Protein AF-A0A4S9TG77-F1 (afdb_monomer)

Solvent-accessible surface area (backbone atoms only — not comparable to full-atom values): 8376 Å² total; per-residue (Å²): 140,80,85,83,84,82,82,85,78,83,77,84,79,79,79,78,80,79,78,76,71,77,72,76,78,48,70,90,59,59,44,67,53,61,39,73,71,60,89,92,50,73,95,50,56,90,62,36,63,23,13,38,21,81,39,78,47,97,85,82,45,80,47,74,46,74,36,79,51,66,90,63,30,41,58,28,26,64,37,77,46,99,51,62,44,98,87,71,48,58,42,70,44,56,32,29,76,82,85,61,100,60,69,45,72,76,77,91,70,73,99,57,81,61,62,81,70,52,80,77,75,81,84,127

InterPro domains:
  IPR057229 Domain of unknown function DUF7907 [PF25484] (28-119)

Organism: Aureobasidium pullulans (NCBI:txid5580)

Secondary structure (DSSP, 8-state):
----------------------PPP-GGG-EE-B--PPTT-GGGGGGSSPEEEEEEETTTEEEEEEES-GGGPPEEEEEEEEEEPTTSPEEEEEEE--SSSSPEEP----TTTTGGGSPPPPP-

Structure (mmCIF, N/CA/C/O backbone):
data_AF-A0A4S9TG77-F1
#
_entry.id   AF-A0A4S9TG77-F1
#
loop_
_atom_site.group_PDB
_atom_site.id
_atom_site.type_symbol
_atom_site.label_atom_id
_atom_site.label_alt_id
_atom_site.label_comp_id
_atom_site.label_asym_id
_atom_site.label_entity_id
_atom_site.label_seq_id
_atom_site.pdbx_PDB_ins_code
_atom_site.Cartn_x
_atom_site.Cartn_y
_atom_site.Cartn_z
_atom_site.occupancy
_atom_site.B_iso_or_equiv
_atom_site.auth_seq_id
_atom_site.auth_comp_id
_atom_site.auth_asym_id
_atom_site.auth_atom_id
_atom_site.pdbx_PDB_model_num
ATOM 1 N N . MET A 1 1 ? 16.188 8.841 -78.621 1.00 41.06 1 MET A N 1
ATOM 2 C CA . MET A 1 1 ? 15.419 8.586 -77.381 1.00 41.06 1 MET A CA 1
ATOM 3 C C . MET A 1 1 ? 16.301 7.793 -76.428 1.00 41.06 1 MET A C 1
ATOM 5 O O . MET A 1 1 ? 16.796 6.751 -76.830 1.00 41.06 1 MET A O 1
ATOM 9 N N . ARG A 1 2 ? 16.577 8.316 -75.228 1.00 37.84 2 ARG A N 1
ATOM 10 C CA . ARG A 1 2 ? 17.432 7.691 -74.199 1.00 37.84 2 ARG A CA 1
ATOM 11 C C . ARG A 1 2 ? 16.531 7.336 -73.004 1.00 37.84 2 ARG A C 1
ATOM 13 O O . ARG A 1 2 ? 15.698 8.179 -72.672 1.00 37.84 2 ARG A O 1
ATOM 20 N N . PRO A 1 3 ? 16.627 6.143 -72.394 1.00 43.72 3 PRO A N 1
ATOM 21 C CA . PRO A 1 3 ? 15.743 5.775 -71.290 1.00 43.72 3 PRO A CA 1
ATOM 22 C C . PRO A 1 3 ? 16.135 6.526 -70.003 1.00 43.72 3 PRO A C 1
ATOM 24 O O . PR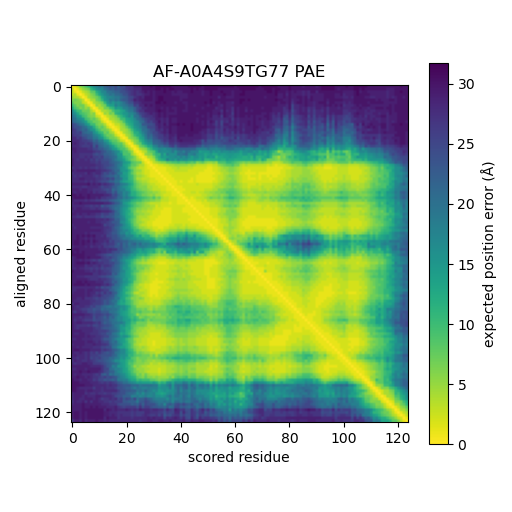O A 1 3 ? 17.318 6.835 -69.827 1.00 43.72 3 PRO A O 1
ATOM 27 N N . PRO A 1 4 ? 15.181 6.838 -69.108 1.00 47.44 4 PRO A N 1
ATOM 28 C CA . PRO A 1 4 ? 15.482 7.498 -67.846 1.00 47.44 4 PRO A CA 1
ATOM 29 C C . PRO A 1 4 ? 16.060 6.501 -66.836 1.00 47.44 4 PRO A C 1
ATOM 31 O O . PRO A 1 4 ? 15.529 5.410 -66.629 1.00 47.44 4 PRO A O 1
ATOM 34 N N . THR A 1 5 ? 17.147 6.895 -66.182 1.00 47.72 5 THR A N 1
ATOM 35 C CA . THR A 1 5 ? 17.755 6.165 -65.068 1.00 47.72 5 THR A CA 1
ATOM 36 C C . THR A 1 5 ? 16.897 6.367 -63.815 1.00 47.72 5 THR A C 1
ATOM 38 O O . THR A 1 5 ? 16.821 7.477 -63.292 1.00 47.72 5 THR A O 1
ATOM 41 N N . MET A 1 6 ? 16.235 5.316 -63.321 1.00 44.72 6 MET A N 1
ATOM 42 C CA . MET A 1 6 ? 15.569 5.355 -62.014 1.00 44.72 6 MET A CA 1
ATOM 43 C C . MET A 1 6 ? 16.593 5.125 -60.899 1.00 44.72 6 MET A C 1
ATOM 45 O O . MET A 1 6 ? 17.176 4.049 -60.787 1.00 44.72 6 MET A O 1
ATOM 49 N N . HIS A 1 7 ? 16.799 6.133 -60.054 1.00 47.44 7 HIS A N 1
ATOM 50 C CA . HIS A 1 7 ? 17.569 5.999 -58.821 1.00 47.44 7 HIS A CA 1
ATOM 51 C C . HIS A 1 7 ? 16.663 5.479 -57.699 1.00 47.44 7 HIS A C 1
ATOM 53 O O . HIS A 1 7 ? 15.889 6.234 -57.112 1.00 47.44 7 HIS A O 1
ATOM 59 N N . LEU A 1 8 ? 16.774 4.186 -57.392 1.00 44.94 8 LEU A N 1
ATOM 60 C CA . LEU A 1 8 ? 16.144 3.573 -56.225 1.00 44.94 8 LEU A CA 1
ATOM 61 C C . LEU A 1 8 ? 16.874 4.049 -54.959 1.00 44.94 8 LEU A C 1
ATOM 63 O O . LEU A 1 8 ? 17.992 3.626 -54.676 1.00 44.94 8 LEU A O 1
ATOM 67 N N . ARG A 1 9 ? 16.265 4.973 -54.212 1.00 47.22 9 ARG A N 1
ATOM 68 C CA . ARG A 1 9 ? 16.756 5.391 -52.893 1.00 47.22 9 ARG A CA 1
ATOM 69 C C . ARG A 1 9 ? 16.199 4.438 -51.839 1.00 47.22 9 ARG A C 1
ATOM 71 O O . ARG A 1 9 ? 15.049 4.565 -51.434 1.00 47.22 9 ARG A O 1
ATOM 78 N N . THR A 1 10 ? 17.012 3.480 -51.410 1.00 47.00 10 THR A N 1
ATOM 79 C CA . THR A 1 10 ? 16.686 2.575 -50.303 1.00 47.00 10 THR A CA 1
ATOM 80 C C . THR A 1 10 ? 16.652 3.366 -48.994 1.00 47.00 10 THR A C 1
ATOM 82 O O . THR A 1 10 ? 17.683 3.849 -48.529 1.00 47.00 10 THR A O 1
ATOM 85 N N . ILE A 1 11 ? 15.467 3.524 -48.403 1.00 59.25 11 ILE A N 1
ATOM 86 C CA . ILE A 1 11 ? 15.304 4.087 -47.058 1.00 59.25 11 ILE A CA 1
ATOM 87 C C . ILE A 1 11 ? 15.547 2.949 -46.062 1.00 59.25 11 ILE A C 1
ATOM 89 O O . ILE A 1 11 ? 14.756 2.012 -45.981 1.00 59.25 11 ILE A O 1
ATOM 93 N N . PHE A 1 12 ? 16.649 3.014 -45.314 1.00 45.56 12 PHE A N 1
ATOM 94 C CA . PHE A 1 12 ? 16.880 2.135 -44.167 1.00 45.56 12 PHE A CA 1
ATOM 95 C C . PHE A 1 12 ? 16.011 2.610 -42.996 1.00 45.56 12 PHE A C 1
ATOM 97 O O . PHE A 1 12 ? 16.372 3.540 -42.277 1.00 45.56 12 PHE A O 1
ATOM 104 N N . SER A 1 13 ? 14.851 1.983 -42.802 1.00 49.19 13 SER A N 1
ATOM 105 C CA . SER A 1 13 ? 14.073 2.130 -41.571 1.00 49.19 13 SER A CA 1
ATOM 106 C C . SER A 1 13 ? 14.757 1.341 -40.454 1.00 49.19 13 SER A C 1
ATOM 108 O O . SER A 1 13 ? 14.669 0.116 -40.400 1.00 49.19 13 SER A O 1
ATOM 110 N N . VAL A 1 14 ? 15.458 2.042 -39.562 1.00 51.34 14 VAL A N 1
ATOM 111 C CA . VAL A 1 14 ? 15.983 1.456 -38.324 1.00 51.34 14 VAL A CA 1
ATOM 112 C C . VAL A 1 14 ? 14.801 1.223 -37.381 1.00 51.34 14 VAL A C 1
ATOM 114 O O . VAL A 1 14 ? 14.286 2.158 -36.774 1.00 51.34 14 VAL A O 1
ATOM 117 N N . PHE A 1 15 ? 14.353 -0.027 -37.267 1.00 44.47 15 PHE A N 1
ATOM 118 C CA . PHE A 1 15 ? 13.490 -0.448 -36.166 1.00 44.47 15 PHE A CA 1
ATOM 119 C C . PHE A 1 15 ? 14.325 -0.427 -34.881 1.00 44.47 15 PHE A C 1
ATOM 121 O O . PHE A 1 15 ? 15.123 -1.329 -34.631 1.00 44.47 15 PHE A O 1
ATOM 128 N N . ALA A 1 16 ? 14.168 0.618 -34.067 1.00 44.09 16 ALA A N 1
ATOM 129 C CA . ALA A 1 16 ? 14.681 0.615 -32.705 1.00 44.09 16 ALA A CA 1
ATOM 130 C C . ALA A 1 16 ? 13.829 -0.359 -31.878 1.00 44.09 16 ALA A C 1
ATOM 132 O O . ALA A 1 16 ? 12.731 -0.026 -31.434 1.00 44.09 16 ALA A O 1
ATOM 133 N N . LEU A 1 17 ? 14.321 -1.586 -31.705 1.00 39.66 17 LEU A N 1
ATOM 134 C CA . LEU A 1 17 ? 13.770 -2.521 -30.734 1.00 39.66 17 LEU A CA 1
ATOM 135 C C . LEU A 1 17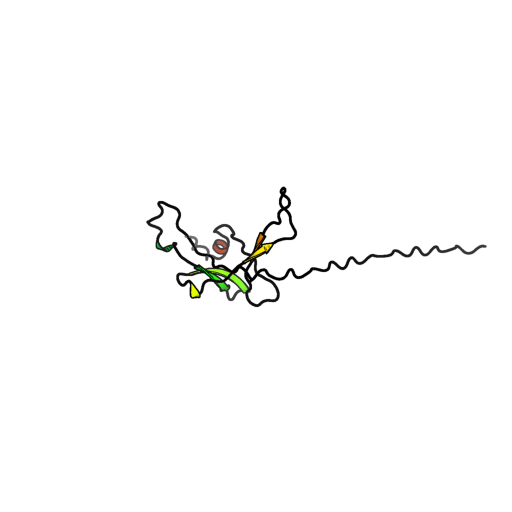 ? 14.100 -1.974 -29.341 1.00 39.66 17 LEU A C 1
ATOM 137 O O . LEU A 1 17 ? 15.217 -2.128 -28.852 1.00 39.66 17 LEU A O 1
ATOM 141 N N . VAL A 1 18 ? 13.146 -1.280 -28.720 1.00 41.69 18 VAL A N 1
ATOM 142 C CA . VAL A 1 18 ? 13.280 -0.850 -27.327 1.00 41.69 18 VAL A CA 1
ATOM 143 C C . VAL A 1 18 ? 13.202 -2.110 -26.471 1.00 41.69 18 VAL A C 1
ATOM 145 O O . VAL A 1 18 ? 12.122 -2.636 -26.205 1.00 41.69 18 VAL A O 1
ATOM 148 N N . ALA A 1 19 ? 14.361 -2.644 -26.092 1.00 43.62 19 ALA A N 1
ATOM 149 C CA . ALA A 1 19 ? 14.443 -3.693 -25.095 1.00 43.62 19 ALA A CA 1
ATOM 150 C C . ALA A 1 19 ? 13.967 -3.102 -23.762 1.00 43.62 19 ALA A C 1
ATOM 152 O O . ALA A 1 19 ? 14.717 -2.416 -23.069 1.00 43.62 19 ALA A O 1
ATOM 153 N N . ASN A 1 20 ? 12.705 -3.343 -23.405 1.00 41.84 20 ASN A N 1
ATOM 154 C CA . ASN A 1 20 ? 12.258 -3.171 -22.031 1.00 41.84 20 ASN A CA 1
ATOM 155 C C . ASN A 1 20 ? 12.952 -4.266 -21.219 1.00 41.84 20 ASN A C 1
ATOM 157 O O . ASN A 1 20 ? 12.468 -5.394 -21.145 1.00 41.84 20 ASN A O 1
ATOM 161 N N . ALA A 1 21 ? 14.124 -3.961 -20.663 1.00 43.88 21 ALA A N 1
ATOM 162 C CA . ALA A 1 21 ? 14.667 -4.777 -19.595 1.00 43.88 21 ALA A CA 1
ATOM 163 C C . ALA A 1 21 ? 13.605 -4.799 -18.491 1.00 43.88 21 ALA A C 1
ATOM 165 O O . ALA A 1 21 ? 13.272 -3.754 -17.928 1.00 43.88 21 ALA A O 1
ATOM 166 N N . LEU A 1 22 ? 13.033 -5.975 -18.221 1.00 47.12 22 LEU A N 1
ATOM 167 C CA . LEU A 1 22 ? 12.276 -6.198 -16.999 1.00 47.12 22 LEU A CA 1
ATOM 168 C C . LEU A 1 22 ? 13.279 -5.989 -15.866 1.00 47.12 22 LEU A C 1
ATOM 170 O O . LEU A 1 22 ? 14.079 -6.876 -15.572 1.00 47.12 22 LEU A O 1
ATOM 174 N N . ALA A 1 23 ? 13.320 -4.781 -15.302 1.00 55.19 23 ALA A N 1
ATOM 175 C CA . ALA A 1 23 ? 14.103 -4.528 -14.108 1.00 55.19 23 ALA A CA 1
ATOM 176 C C . ALA A 1 23 ? 13.647 -5.555 -13.069 1.00 55.19 23 ALA A C 1
ATOM 178 O O . ALA A 1 23 ? 12.459 -5.617 -12.746 1.00 55.19 23 ALA A O 1
ATOM 179 N N . SER A 1 24 ? 14.569 -6.403 -12.606 1.00 60.25 24 SER A N 1
ATOM 180 C CA . SER A 1 24 ? 14.272 -7.377 -11.561 1.00 60.25 24 SER A CA 1
ATOM 181 C C . SER A 1 24 ? 13.645 -6.639 -10.382 1.00 60.25 24 SER A C 1
ATOM 183 O O . SER A 1 24 ? 14.233 -5.673 -9.886 1.00 60.25 24 SER A O 1
ATOM 185 N N . LEU A 1 25 ? 12.454 -7.062 -9.959 1.00 64.38 25 LEU A N 1
ATOM 186 C CA . LEU A 1 25 ? 11.766 -6.449 -8.828 1.00 64.38 25 LEU A CA 1
ATOM 187 C C . LEU A 1 25 ? 12.654 -6.552 -7.587 1.00 64.38 25 LEU A C 1
ATOM 189 O O . LEU A 1 25 ? 13.188 -7.618 -7.282 1.00 64.38 25 LEU A O 1
ATOM 193 N N . ASN A 1 26 ? 12.818 -5.446 -6.863 1.00 66.69 26 ASN A N 1
ATOM 194 C CA . ASN A 1 26 ? 13.591 -5.435 -5.627 1.00 66.69 26 ASN A CA 1
ATOM 195 C C . ASN A 1 26 ? 12.773 -6.001 -4.449 1.00 66.69 26 ASN A C 1
ATOM 197 O O . ASN A 1 26 ? 12.496 -5.301 -3.477 1.00 66.69 26 ASN A O 1
ATOM 201 N N . THR A 1 27 ? 12.405 -7.280 -4.515 1.00 65.94 27 THR A N 1
ATOM 202 C CA . THR A 1 27 ? 11.699 -7.994 -3.432 1.00 65.94 27 THR A CA 1
ATOM 203 C C . THR A 1 27 ? 12.611 -8.332 -2.246 1.00 65.94 27 THR A C 1
ATOM 205 O O . THR A 1 27 ? 12.171 -8.877 -1.241 1.00 65.94 27 THR A O 1
ATOM 208 N N . SER A 1 28 ? 13.898 -7.965 -2.302 1.00 73.12 28 SER A N 1
ATOM 209 C CA . SER A 1 28 ? 14.844 -8.196 -1.201 1.00 73.12 28 SER A CA 1
ATOM 210 C C . SER A 1 28 ? 14.589 -7.316 0.033 1.00 73.12 28 SER A C 1
ATOM 212 O O . SER A 1 28 ? 15.111 -7.595 1.111 1.00 73.12 28 SER A O 1
ATOM 214 N N . ARG A 1 29 ? 13.798 -6.243 -0.116 1.00 83.38 29 ARG A N 1
ATOM 215 C CA . ARG A 1 29 ? 13.468 -5.273 0.942 1.00 83.38 29 ARG A CA 1
ATOM 216 C C . ARG A 1 29 ? 11.964 -5.021 1.015 1.00 83.38 29 ARG A C 1
ATOM 218 O O . ARG A 1 29 ? 11.506 -3.890 0.865 1.00 83.38 29 ARG A O 1
ATOM 225 N N . GLU A 1 30 ? 11.208 -6.093 1.214 1.00 91.94 30 GLU A N 1
ATOM 226 C CA . GLU A 1 30 ? 9.761 -6.022 1.408 1.00 91.94 30 GLU A CA 1
ATOM 227 C C . GLU A 1 30 ? 9.376 -5.404 2.757 1.00 91.94 30 GLU A C 1
ATOM 229 O O . GLU A 1 30 ? 10.027 -5.625 3.780 1.00 91.94 30 GLU A O 1
ATOM 234 N N . TYR A 1 31 ? 8.269 -4.668 2.765 1.00 94.38 31 TYR A N 1
ATOM 235 C CA . TYR A 1 31 ? 7.641 -4.117 3.964 1.00 94.38 31 TYR A CA 1
ATOM 236 C C . TYR A 1 31 ? 6.123 -4.042 3.793 1.00 94.38 31 TYR A C 1
ATOM 238 O O . TYR A 1 31 ? 5.594 -4.131 2.688 1.00 94.38 31 TYR A O 1
ATOM 246 N N . GLN A 1 32 ? 5.413 -3.864 4.901 1.00 95.19 32 GLN A N 1
ATOM 247 C CA . GLN A 1 32 ? 3.971 -3.635 4.912 1.00 95.19 32 GLN A CA 1
ATOM 248 C C . GLN A 1 32 ? 3.687 -2.171 5.256 1.00 95.19 32 GLN A C 1
ATOM 250 O O . GLN A 1 32 ? 4.430 -1.547 6.015 1.00 95.19 32 GLN A O 1
ATOM 255 N N . LEU A 1 33 ? 2.600 -1.631 4.711 1.00 94.75 33 LEU A N 1
ATOM 256 C CA . LEU A 1 33 ? 2.121 -0.289 5.033 1.00 94.75 33 LEU A CA 1
ATOM 257 C C . LEU A 1 33 ? 0.983 -0.378 6.050 1.00 94.75 33 LEU A C 1
ATOM 259 O O . LEU A 1 33 ? 0.092 -1.220 5.915 1.00 94.75 33 LEU A O 1
ATOM 263 N N . HIS A 1 34 ? 0.990 0.518 7.034 1.00 95.25 34 HIS A N 1
ATOM 264 C CA . HIS A 1 34 ? -0.112 0.684 7.974 1.00 95.25 34 HIS A CA 1
ATOM 265 C C . HIS A 1 34 ? -0.391 2.161 8.248 1.00 95.25 34 HIS A C 1
ATOM 267 O O . HIS A 1 34 ? 0.448 3.032 8.009 1.00 95.25 34 HIS A O 1
ATOM 273 N N . THR A 1 35 ? -1.582 2.455 8.757 1.00 95.06 35 THR A N 1
ATOM 274 C CA . THR A 1 35 ? -1.934 3.799 9.198 1.00 95.06 35 THR A CA 1
ATOM 275 C C . THR A 1 35 ? -1.271 4.136 10.523 1.00 95.06 35 THR A C 1
ATOM 277 O O . THR A 1 35 ? -1.078 3.284 11.393 1.00 95.06 35 THR A O 1
ATOM 280 N N . GLN A 1 36 ? -0.967 5.420 10.678 1.00 95.62 36 GLN A N 1
ATOM 281 C CA . GLN A 1 36 ? -0.539 6.006 11.934 1.00 95.62 36 GLN A CA 1
ATOM 282 C C . GLN A 1 36 ? -1.303 7.308 12.162 1.00 95.62 36 GLN A C 1
ATOM 284 O O . GLN A 1 36 ? -1.379 8.169 11.278 1.00 95.62 36 GLN A O 1
ATOM 289 N N . LEU A 1 37 ? -1.869 7.472 13.353 1.00 93.94 37 LEU A N 1
ATOM 290 C CA . LEU A 1 37 ? -2.527 8.714 13.729 1.00 93.94 37 LEU A CA 1
ATOM 291 C C . LEU A 1 37 ? -1.529 9.852 13.923 1.00 93.94 37 LEU A C 1
ATOM 293 O O . LEU A 1 37 ? -0.481 9.714 14.554 1.00 93.94 37 LEU A O 1
ATOM 297 N N . LYS A 1 38 ? -1.920 11.032 13.440 1.00 93.56 38 LYS A N 1
ATOM 298 C CA . LYS A 1 38 ? -1.221 12.276 13.759 1.00 93.56 38 LYS A CA 1
ATOM 299 C C . LYS A 1 38 ? -1.377 12.601 15.256 1.00 93.56 38 LYS A C 1
ATOM 301 O O . LYS A 1 38 ? -2.433 12.309 15.830 1.00 93.56 38 LYS A O 1
ATOM 306 N N . PRO A 1 39 ? -0.385 13.262 15.880 1.00 95.12 39 PRO A N 1
ATOM 307 C CA . PRO A 1 39 ? -0.500 13.728 17.260 1.00 95.12 39 PRO A CA 1
ATOM 308 C C . PRO A 1 39 ? -1.785 14.540 17.505 1.00 95.12 39 PRO A C 1
ATOM 310 O O . PRO A 1 39 ? -2.232 15.293 16.640 1.00 95.12 39 PRO A O 1
ATOM 313 N N . GLY A 1 40 ? -2.396 14.372 18.682 1.00 94.44 40 GLY A N 1
ATOM 314 C CA . GLY A 1 40 ? -3.616 15.095 19.077 1.00 94.44 40 GLY A CA 1
ATOM 315 C C . GLY A 1 40 ? -4.934 14.558 18.498 1.00 94.44 40 GLY A C 1
ATOM 316 O O . GLY A 1 40 ? -5.984 15.135 18.757 1.00 94.44 40 GLY A O 1
ATOM 317 N N . GLN A 1 41 ? -4.928 13.449 17.749 1.00 94.25 41 GLN A N 1
ATOM 318 C CA . GLN A 1 41 ? -6.133 12.852 17.143 1.00 94.25 41 GLN A CA 1
ATOM 319 C C . GLN A 1 41 ? -6.699 11.666 17.950 1.00 94.25 41 GLN A C 1
ATOM 321 O O . GLN A 1 41 ? -7.158 10.679 17.379 1.00 94.25 41 GLN A O 1
ATOM 326 N N . GLY A 1 42 ? -6.685 11.736 19.287 1.00 90.25 42 GLY A N 1
ATOM 327 C CA . GLY A 1 42 ? -7.049 10.605 20.161 1.00 90.25 42 GLY A CA 1
ATOM 328 C C . GLY A 1 42 ? -8.463 10.042 19.945 1.00 90.25 42 GLY A C 1
ATOM 329 O O . GLY A 1 42 ? -8.672 8.835 20.049 1.00 90.25 42 GLY A O 1
ATOM 330 N N . SER A 1 43 ? -9.426 10.881 19.548 1.00 95.69 43 SER A N 1
ATOM 331 C CA . SER A 1 43 ? -10.798 10.459 19.215 1.00 95.69 43 SER A CA 1
ATOM 332 C C . SER A 1 43 ? -10.892 9.587 17.956 1.00 95.69 43 SER A C 1
ATOM 334 O O . SER A 1 43 ? -11.916 8.952 17.711 1.00 95.69 43 SER A O 1
ATOM 336 N N . LYS A 1 44 ? -9.823 9.522 17.155 1.00 94.62 44 LYS A N 1
ATOM 337 C CA . LYS A 1 44 ? -9.750 8.783 15.891 1.00 94.62 44 LYS A CA 1
ATOM 338 C C . LYS A 1 44 ? -9.020 7.445 16.014 1.00 94.62 44 LYS A C 1
ATOM 340 O O . LYS A 1 44 ? -8.695 6.858 14.988 1.00 94.62 44 LYS A O 1
ATOM 345 N N . LYS A 1 45 ? -8.817 6.928 17.236 1.00 94.12 45 LYS A N 1
ATOM 346 C CA . LYS A 1 45 ? -8.069 5.685 17.532 1.00 94.12 45 LYS A CA 1
ATOM 347 C C . LYS A 1 45 ? -8.431 4.485 16.646 1.00 94.12 45 LYS A C 1
ATOM 349 O O . LYS A 1 45 ? -7.561 3.693 16.319 1.00 94.12 45 LYS A O 1
ATOM 354 N N . ARG A 1 46 ? -9.691 4.374 16.209 1.00 93.56 46 ARG A N 1
ATOM 355 C CA . ARG A 1 46 ? -10.152 3.311 15.293 1.00 93.56 46 ARG A CA 1
ATOM 356 C C . ARG A 1 46 ? -9.461 3.293 13.921 1.00 93.56 46 ARG A C 1
ATOM 358 O O . ARG A 1 46 ? -9.567 2.299 13.220 1.00 93.56 46 ARG A O 1
ATOM 365 N N . PHE A 1 47 ? -8.824 4.393 13.523 1.00 93.31 47 PHE A N 1
ATOM 366 C CA . PHE A 1 47 ? -8.107 4.530 12.254 1.00 93.31 47 PHE A CA 1
ATOM 367 C C . PHE A 1 47 ? -6.591 4.349 12.403 1.00 93.31 47 PHE A C 1
ATOM 369 O O . PHE A 1 47 ? -5.860 4.559 11.438 1.00 93.31 47 PHE A O 1
ATOM 376 N N . ASP A 1 48 ? -6.112 4.007 13.598 1.00 95.25 48 ASP A N 1
ATOM 377 C CA . ASP A 1 48 ? -4.700 3.744 13.866 1.00 95.25 48 ASP A CA 1
ATOM 378 C C . ASP A 1 48 ? -4.362 2.272 13.628 1.00 95.25 48 ASP A C 1
ATOM 380 O O . ASP A 1 48 ? -5.200 1.401 13.871 1.00 95.25 48 ASP A O 1
ATOM 384 N N . ASN A 1 49 ? -3.126 1.993 13.210 1.00 95.75 49 ASN A N 1
ATOM 385 C CA . ASN A 1 49 ? -2.596 0.636 13.050 1.00 95.75 49 ASN A CA 1
ATOM 386 C C . ASN A 1 49 ? -3.453 -0.281 12.150 1.00 95.75 49 ASN A C 1
ATOM 388 O O . ASN A 1 49 ? -3.593 -1.478 12.410 1.00 95.75 49 ASN A O 1
ATOM 392 N N . LEU A 1 50 ? -4.047 0.288 11.098 1.00 95.88 50 LEU A N 1
ATOM 393 C CA . LEU A 1 50 ? -4.747 -0.462 10.061 1.00 95.88 50 LEU A CA 1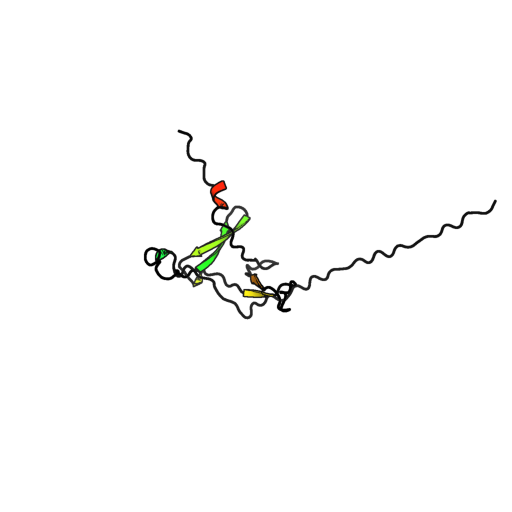
ATOM 394 C C . LEU A 1 50 ? -3.793 -0.747 8.907 1.00 95.88 50 LEU A C 1
ATOM 396 O O . LEU A 1 50 ? -3.133 0.158 8.408 1.00 95.88 50 LEU A O 1
ATOM 400 N N . TRP A 1 51 ? -3.745 -1.991 8.466 1.00 96.00 51 TRP A N 1
ATOM 401 C CA . TRP A 1 51 ? -2.815 -2.502 7.472 1.00 96.00 51 TRP A CA 1
ATOM 402 C C . TRP A 1 51 ? -3.419 -2.444 6.078 1.00 96.00 51 TRP A C 1
ATOM 404 O O . TRP A 1 51 ? -4.596 -2.757 5.897 1.00 96.00 51 TRP A O 1
ATOM 414 N N . LEU A 1 52 ? -2.610 -2.055 5.096 1.00 93.69 52 LEU A N 1
ATOM 415 C CA . LEU A 1 52 ? -3.017 -2.025 3.697 1.00 93.69 52 LEU A CA 1
ATOM 416 C C . LEU A 1 52 ? -3.179 -3.454 3.170 1.00 93.69 52 LEU A C 1
ATOM 418 O O . LEU A 1 52 ? -2.258 -4.260 3.275 1.00 93.69 52 LEU A O 1
ATOM 422 N N . VAL A 1 53 ? -4.327 -3.756 2.578 1.00 91.69 53 VAL A N 1
ATOM 423 C CA . VAL A 1 53 ? -4.659 -5.059 1.996 1.00 91.69 53 VAL A CA 1
ATOM 424 C C . VAL A 1 53 ? -5.111 -4.842 0.559 1.00 91.69 53 VAL A C 1
ATOM 426 O O . VAL A 1 53 ? -5.966 -3.995 0.313 1.00 91.69 53 VAL A O 1
ATOM 429 N N . ALA A 1 54 ? -4.565 -5.608 -0.386 1.00 87.25 54 ALA A N 1
ATOM 430 C CA . ALA A 1 54 ? -5.078 -5.620 -1.753 1.00 87.25 54 ALA A CA 1
ATOM 431 C C . ALA A 1 54 ? -6.431 -6.346 -1.796 1.00 87.25 54 ALA A C 1
ATOM 433 O O . ALA A 1 54 ? -6.569 -7.451 -1.269 1.00 87.25 54 ALA A O 1
ATOM 434 N N . SER A 1 55 ? -7.425 -5.725 -2.421 1.00 78.69 55 SER A N 1
ATOM 435 C CA . SER A 1 55 ? -8.781 -6.244 -2.562 1.00 78.69 55 SER A CA 1
ATOM 436 C C . SER A 1 55 ? -9.176 -6.254 -4.033 1.00 78.69 55 SER A C 1
ATOM 438 O O . SER A 1 55 ? -8.995 -5.270 -4.745 1.00 78.69 55 SER A O 1
ATOM 440 N N . HIS A 1 56 ? -9.741 -7.364 -4.497 1.00 69.62 56 HIS A N 1
ATOM 441 C CA . HIS A 1 56 ? -10.302 -7.452 -5.839 1.00 69.62 56 HIS A CA 1
ATOM 442 C C . HIS A 1 56 ? -11.812 -7.240 -5.758 1.00 69.62 56 HIS A C 1
ATOM 444 O O . HIS A 1 56 ? -12.540 -8.079 -5.221 1.00 69.62 56 HIS A O 1
ATOM 450 N N . THR A 1 57 ? -12.304 -6.130 -6.303 1.00 63.78 57 THR A N 1
ATOM 451 C CA . THR A 1 57 ? -13.748 -5.933 -6.450 1.00 63.78 57 THR A CA 1
ATOM 452 C C . THR A 1 57 ? -14.218 -6.705 -7.685 1.00 63.78 57 THR A C 1
ATOM 454 O O . THR A 1 57 ? -13.559 -6.701 -8.723 1.00 63.78 57 THR A O 1
ATOM 457 N N . GLY A 1 58 ? -15.357 -7.401 -7.603 1.00 57.59 58 GLY A N 1
ATOM 458 C CA . GLY A 1 58 ? -15.878 -8.245 -8.695 1.00 57.59 58 GLY A CA 1
ATOM 459 C C . GLY A 1 58 ? -16.129 -7.526 -10.034 1.00 57.59 58 GLY A C 1
ATOM 460 O O . GLY A 1 58 ? -16.434 -8.185 -11.020 1.00 57.59 58 GLY A O 1
ATOM 461 N N . ALA A 1 59 ? -15.974 -6.199 -10.083 1.00 65.31 59 ALA A N 1
ATOM 462 C CA . ALA A 1 59 ? -16.040 -5.371 -11.285 1.00 65.31 59 ALA A CA 1
ATOM 463 C C . ALA A 1 59 ? -14.716 -5.308 -12.083 1.00 65.31 59 ALA A C 1
ATOM 465 O O . ALA A 1 59 ? -14.619 -4.539 -13.036 1.00 65.31 59 ALA A O 1
ATOM 466 N N . GLY A 1 60 ? -13.692 -6.086 -11.707 1.00 56.59 60 GLY A N 1
ATOM 467 C CA . GLY A 1 60 ? -12.394 -6.099 -12.396 1.00 56.59 60 GLY A CA 1
ATOM 468 C C . GLY A 1 60 ? -11.486 -4.921 -12.030 1.00 56.59 60 GLY A C 1
ATOM 469 O O . GLY A 1 60 ? -10.534 -4.631 -12.753 1.00 56.59 60 GLY A O 1
ATOM 470 N N . LEU A 1 61 ? -11.777 -4.237 -10.919 1.00 59.53 61 LEU A N 1
ATOM 471 C CA . LEU A 1 61 ? -10.944 -3.173 -10.368 1.00 59.53 61 LEU A CA 1
ATOM 472 C C . LEU A 1 61 ? -10.213 -3.690 -9.126 1.00 59.53 61 LEU A C 1
ATOM 474 O O . LEU A 1 61 ? -10.835 -4.225 -8.200 1.00 59.53 61 LEU A O 1
ATOM 478 N N . ASN A 1 62 ? -8.892 -3.506 -9.116 1.00 69.00 62 ASN A N 1
ATOM 479 C CA . ASN A 1 62 ? -8.069 -3.713 -7.931 1.00 69.00 62 ASN A CA 1
ATOM 480 C C . ASN A 1 62 ? -8.169 -2.470 -7.055 1.00 69.00 62 ASN A C 1
ATOM 482 O O . ASN A 1 62 ? -7.873 -1.366 -7.508 1.00 69.00 62 ASN A O 1
ATOM 486 N N . ASP A 1 63 ? -8.571 -2.671 -5.810 1.00 75.19 63 ASP A N 1
ATOM 487 C CA . ASP A 1 63 ? -8.606 -1.640 -4.786 1.00 75.19 63 ASP A CA 1
ATOM 488 C C . ASP A 1 63 ? -7.684 -2.039 -3.630 1.00 75.19 63 ASP A C 1
ATOM 490 O O . ASP A 1 63 ? -7.196 -3.171 -3.549 1.00 75.19 63 ASP A O 1
ATOM 494 N N . ALA A 1 64 ? -7.448 -1.117 -2.710 1.00 84.06 64 ALA A N 1
ATOM 495 C CA . ALA A 1 64 ? -6.794 -1.409 -1.455 1.00 84.06 64 ALA A CA 1
ATOM 496 C C . ALA A 1 64 ? -7.665 -0.949 -0.290 1.00 84.06 64 ALA A C 1
ATOM 498 O O . ALA A 1 64 ? -8.197 0.158 -0.268 1.00 84.06 64 ALA A O 1
ATOM 499 N N . VAL A 1 65 ? -7.791 -1.810 0.712 1.00 86.94 65 VAL A N 1
ATOM 500 C CA . VAL A 1 65 ? -8.545 -1.526 1.933 1.00 86.94 65 VAL A CA 1
ATOM 501 C C . 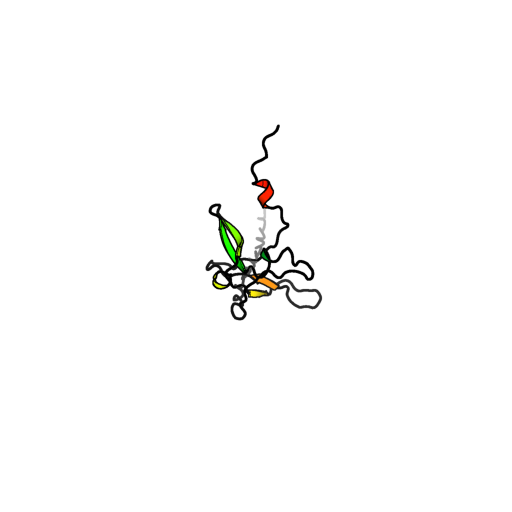VAL A 1 65 ? -7.611 -1.498 3.133 1.00 86.94 65 VAL A C 1
ATOM 503 O O . VAL A 1 65 ? -6.501 -2.028 3.098 1.00 86.94 65 VAL A O 1
ATOM 506 N N . LEU A 1 66 ? -8.070 -0.872 4.211 1.00 91.00 66 LEU A N 1
ATOM 507 C CA . LEU A 1 66 ? -7.367 -0.836 5.487 1.00 91.00 66 LEU A CA 1
ATOM 508 C C . LEU A 1 66 ? -8.025 -1.820 6.453 1.00 91.00 66 LEU A C 1
ATOM 510 O O . LEU A 1 66 ? -9.227 -1.732 6.705 1.00 91.00 66 LEU A O 1
ATOM 514 N N . TYR A 1 67 ? -7.243 -2.751 6.996 1.00 92.31 67 TYR A N 1
ATOM 515 C CA . TYR A 1 67 ? -7.746 -3.838 7.831 1.00 92.31 67 TYR A CA 1
ATOM 516 C C . TYR A 1 67 ? -6.972 -3.979 9.141 1.00 92.31 67 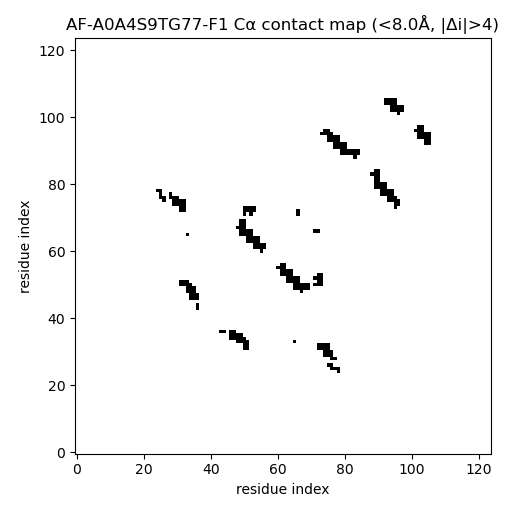TYR A C 1
ATOM 518 O O . TYR A 1 67 ? -5.801 -3.634 9.238 1.00 92.31 67 TYR A O 1
ATOM 526 N N . THR A 1 68 ? -7.612 -4.498 10.183 1.00 94.31 68 THR A N 1
ATOM 527 C CA . THR A 1 68 ? -7.016 -4.562 11.529 1.00 94.31 68 THR A CA 1
ATOM 528 C C . THR A 1 68 ? -5.964 -5.664 11.689 1.00 94.31 68 THR A C 1
ATOM 530 O O . THR A 1 68 ? -5.174 -5.620 12.629 1.00 94.31 68 THR A O 1
ATOM 533 N N . ASN A 1 69 ? -5.930 -6.655 10.793 1.00 93.94 69 ASN A N 1
ATOM 534 C CA . ASN A 1 69 ? -5.023 -7.797 10.888 1.00 93.94 69 ASN A CA 1
ATOM 535 C C . ASN A 1 69 ? -3.753 -7.600 10.041 1.00 93.94 69 ASN A C 1
ATOM 537 O O . ASN A 1 69 ? -3.814 -7.633 8.813 1.00 93.94 69 ASN A O 1
ATOM 541 N N . GLN A 1 70 ? -2.594 -7.506 10.701 1.00 94.25 70 GLN A N 1
ATOM 542 C CA . GLN A 1 70 ? -1.287 -7.383 10.045 1.00 94.25 70 GLN A CA 1
ATOM 543 C C . GLN A 1 70 ? -0.961 -8.546 9.103 1.00 94.25 70 GLN A C 1
ATOM 545 O O . GLN A 1 70 ? -0.340 -8.338 8.063 1.00 94.25 70 GLN A O 1
ATOM 550 N N . SER A 1 71 ? -1.372 -9.772 9.434 1.00 94.25 71 SER A N 1
ATOM 551 C CA . SER A 1 71 ? -1.077 -10.943 8.590 1.00 94.25 71 SER A CA 1
ATOM 552 C C . SER A 1 71 ? -1.778 -10.892 7.230 1.00 94.25 71 SER A C 1
ATOM 554 O O . SER A 1 71 ? -1.323 -11.529 6.286 1.00 94.25 71 SER A O 1
ATOM 556 N N . SER A 1 72 ? -2.850 -10.103 7.114 1.00 90.94 72 SER A N 1
ATOM 557 C CA . SER A 1 72 ? -3.526 -9.816 5.845 1.00 90.94 72 SER A CA 1
ATOM 558 C C . SER A 1 72 ? -2.857 -8.682 5.064 1.00 90.94 72 SER A C 1
ATOM 560 O O . SER A 1 72 ? -3.182 -8.473 3.899 1.00 90.94 72 SER A O 1
ATOM 562 N N . GLY A 1 73 ? -1.948 -7.938 5.701 1.00 93.25 73 GLY A N 1
ATOM 563 C CA . GLY A 1 73 ? -1.264 -6.799 5.111 1.00 93.25 73 GLY A CA 1
ATOM 564 C C . GLY A 1 73 ? -0.410 -7.219 3.921 1.00 93.25 73 GLY A C 1
ATOM 565 O O . GLY A 1 73 ? 0.419 -8.128 4.021 1.00 93.25 73 GLY A O 1
ATOM 566 N N . ILE A 1 74 ? -0.577 -6.535 2.797 1.00 92.62 74 ILE A N 1
ATOM 567 C CA . ILE A 1 74 ? 0.209 -6.829 1.609 1.00 92.62 74 ILE A CA 1
ATOM 568 C C . ILE A 1 74 ? 1.653 -6.346 1.764 1.00 92.62 74 ILE A C 1
ATOM 570 O O . ILE A 1 74 ? 1.917 -5.265 2.297 1.00 92.62 74 ILE A O 1
ATOM 574 N N . LYS A 1 75 ? 2.596 -7.151 1.269 1.00 93.19 75 LYS A N 1
ATOM 575 C CA . LYS A 1 75 ? 4.002 -6.771 1.174 1.00 93.19 75 LYS A CA 1
ATOM 576 C C . LYS A 1 75 ? 4.250 -5.964 -0.094 1.00 93.19 75 LYS A C 1
ATOM 578 O O . LYS A 1 75 ? 3.935 -6.412 -1.193 1.00 93.19 75 LYS A O 1
ATOM 583 N N . GLY A 1 76 ? 4.828 -4.786 0.071 1.00 92.31 76 GLY A N 1
ATOM 584 C CA . GLY A 1 76 ? 5.301 -3.942 -1.013 1.00 92.31 76 GLY A CA 1
ATOM 585 C C . GLY A 1 76 ? 6.804 -3.718 -0.940 1.00 92.31 76 GLY A C 1
ATOM 586 O O . GLY A 1 76 ? 7.467 -4.095 0.024 1.00 92.31 76 GLY A O 1
ATOM 587 N N . PHE A 1 77 ? 7.338 -3.075 -1.968 1.00 92.25 77 PHE A N 1
ATOM 588 C CA . PHE A 1 77 ? 8.748 -2.717 -2.077 1.00 92.25 77 PHE A CA 1
ATOM 589 C C . PHE A 1 77 ? 8.912 -1.422 -2.882 1.00 92.25 77 PHE A C 1
ATOM 591 O O . PHE A 1 77 ? 8.036 -1.044 -3.663 1.00 92.25 77 PHE A O 1
ATOM 598 N N . MET A 1 78 ? 10.054 -0.751 -2.710 1.00 90.62 78 MET A N 1
ATOM 599 C CA . MET A 1 78 ? 10.440 0.385 -3.551 1.00 90.62 78 MET A CA 1
ATOM 600 C C . MET A 1 78 ? 11.277 -0.097 -4.729 1.00 90.62 78 MET A C 1
ATOM 602 O O . MET A 1 78 ? 12.269 -0.806 -4.538 1.00 90.62 78 MET A O 1
ATOM 606 N N . ASN A 1 79 ? 10.938 0.349 -5.937 1.00 88.69 79 ASN A N 1
ATOM 607 C CA . ASN A 1 79 ? 11.756 0.105 -7.121 1.00 88.69 79 ASN A CA 1
ATOM 608 C C . ASN A 1 79 ? 12.106 1.404 -7.843 1.00 88.69 79 ASN A C 1
ATOM 610 O O . ASN A 1 79 ? 11.267 2.300 -7.952 1.00 88.69 79 ASN A O 1
ATOM 614 N N . ALA A 1 80 ? 13.341 1.497 -8.331 1.00 89.06 80 ALA A N 1
ATOM 615 C CA . ALA A 1 80 ? 13.803 2.660 -9.072 1.00 89.06 80 ALA A CA 1
ATOM 616 C C . ALA A 1 80 ? 13.075 2.764 -10.419 1.00 89.06 80 ALA A C 1
ATOM 618 O O . ALA A 1 80 ? 12.804 1.767 -11.088 1.00 89.06 80 ALA A O 1
ATOM 619 N N . THR A 1 81 ? 12.773 3.992 -10.815 1.00 85.19 81 THR A N 1
ATOM 620 C CA . THR A 1 81 ? 12.271 4.329 -12.145 1.00 85.19 81 THR A CA 1
ATOM 621 C C . THR A 1 81 ? 13.427 4.746 -13.050 1.00 85.19 81 THR A C 1
ATOM 623 O O . THR A 1 81 ? 14.517 5.073 -12.581 1.00 85.19 81 THR A O 1
ATOM 626 N N . ASN A 1 82 ? 13.163 4.820 -14.354 1.00 86.25 82 ASN A N 1
ATOM 627 C CA . ASN A 1 82 ? 14.117 5.352 -15.331 1.00 86.25 82 ASN A CA 1
ATOM 628 C C . ASN A 1 82 ? 14.158 6.895 -15.364 1.00 86.25 82 ASN A C 1
ATOM 630 O O . ASN A 1 82 ? 14.822 7.467 -16.224 1.00 86.25 82 ASN A O 1
ATOM 634 N N . ILE A 1 83 ? 13.433 7.576 -14.468 1.00 87.94 83 ILE A N 1
ATOM 635 C CA . ILE A 1 83 ? 13.412 9.037 -14.362 1.00 87.94 83 ILE A CA 1
ATOM 636 C C . ILE A 1 83 ? 14.316 9.444 -13.202 1.00 87.94 83 ILE A C 1
ATOM 638 O O . ILE A 1 83 ? 14.193 8.920 -12.094 1.00 87.94 83 ILE A O 1
ATOM 642 N N . THR A 1 84 ? 15.197 10.409 -13.442 1.00 91.56 84 THR A N 1
ATOM 643 C CA . THR A 1 84 ? 16.112 10.945 -12.433 1.00 91.56 84 THR A CA 1
ATOM 644 C C . THR A 1 84 ? 15.653 12.303 -11.920 1.00 91.56 84 THR A C 1
ATOM 646 O O . THR A 1 84 ? 15.193 13.160 -12.671 1.00 91.56 84 THR A O 1
ATOM 649 N N . GLN A 1 85 ? 15.833 12.505 -10.625 1.00 91.00 85 GLN A N 1
ATOM 650 C CA . GLN A 1 85 ? 15.724 13.781 -9.940 1.00 91.00 85 GLN A CA 1
ATOM 651 C C . GLN A 1 85 ? 16.855 14.734 -10.385 1.00 91.00 85 GLN A C 1
ATOM 653 O O . GLN A 1 85 ? 17.882 14.275 -10.896 1.00 91.00 85 GLN A O 1
ATOM 658 N N . PRO A 1 86 ? 16.747 16.051 -10.116 1.00 94.44 86 PRO A N 1
ATOM 659 C CA . PRO A 1 86 ? 17.804 17.021 -10.434 1.00 94.44 86 PRO A CA 1
ATOM 660 C C . PRO A 1 86 ? 19.169 16.728 -9.787 1.00 94.44 86 PRO A C 1
ATOM 662 O O . PRO A 1 86 ? 20.196 17.174 -10.285 1.00 94.44 86 PRO A O 1
ATOM 665 N N . ASN A 1 87 ? 19.192 15.971 -8.686 1.00 93.12 87 ASN A N 1
ATOM 666 C CA . ASN A 1 87 ? 20.411 15.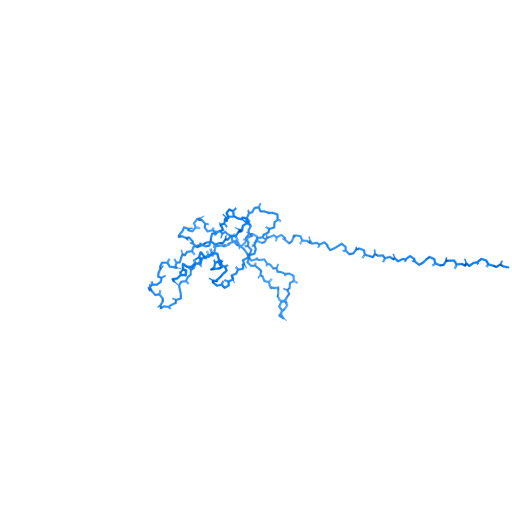540 -7.989 1.00 93.12 87 ASN A CA 1
ATOM 667 C C . ASN A 1 87 ? 21.024 14.239 -8.559 1.00 93.12 87 ASN A C 1
ATOM 669 O O . ASN A 1 87 ? 21.954 13.694 -7.965 1.00 93.12 87 ASN A O 1
ATOM 673 N N . GLY A 1 88 ? 20.487 13.711 -9.665 1.00 91.69 88 GLY A N 1
ATOM 674 C CA . GLY A 1 88 ? 20.961 12.494 -10.330 1.00 91.69 88 GLY A CA 1
ATOM 675 C C . GLY A 1 88 ? 20.464 11.173 -9.731 1.00 91.69 88 GLY A C 1
ATOM 676 O O . GLY A 1 88 ? 20.753 10.120 -10.290 1.00 91.69 88 GLY A O 1
ATOM 677 N N . GLN A 1 89 ? 19.705 11.191 -8.631 1.00 91.19 89 GLN A N 1
ATOM 678 C CA . GLN A 1 89 ? 19.105 9.978 -8.060 1.00 91.19 89 GLN A CA 1
ATOM 679 C C . GLN A 1 89 ? 17.816 9.600 -8.801 1.00 91.19 89 GLN A C 1
ATOM 681 O O . GLN A 1 89 ? 17.075 10.495 -9.209 1.00 91.19 89 GLN A O 1
ATOM 686 N N . PRO A 1 90 ? 17.482 8.310 -8.966 1.00 90.94 90 PRO A N 1
ATOM 687 C CA . PRO A 1 90 ? 16.216 7.921 -9.575 1.00 90.94 90 PRO A CA 1
ATOM 688 C C . PRO A 1 90 ? 15.024 8.286 -8.676 1.00 90.94 90 PRO A C 1
ATOM 690 O O . PRO A 1 90 ? 15.136 8.352 -7.449 1.00 90.94 90 PRO A O 1
ATOM 693 N N . TYR A 1 91 ? 13.855 8.504 -9.275 1.00 86.88 91 TYR A N 1
ATOM 694 C CA . TYR A 1 91 ? 12.590 8.400 -8.541 1.00 86.88 91 TYR A CA 1
ATOM 695 C C . TYR A 1 91 ? 12.298 6.934 -8.223 1.00 86.88 91 TYR A C 1
ATOM 697 O O . TYR A 1 91 ? 12.715 6.050 -8.970 1.00 86.88 91 TYR A O 1
ATOM 705 N N . PHE A 1 92 ? 11.556 6.678 -7.147 1.00 88.44 92 PHE A N 1
ATOM 706 C CA . PHE A 1 92 ? 11.140 5.335 -6.748 1.00 88.44 92 PHE A CA 1
ATOM 707 C C . PHE A 1 92 ? 9.619 5.222 -6.750 1.00 88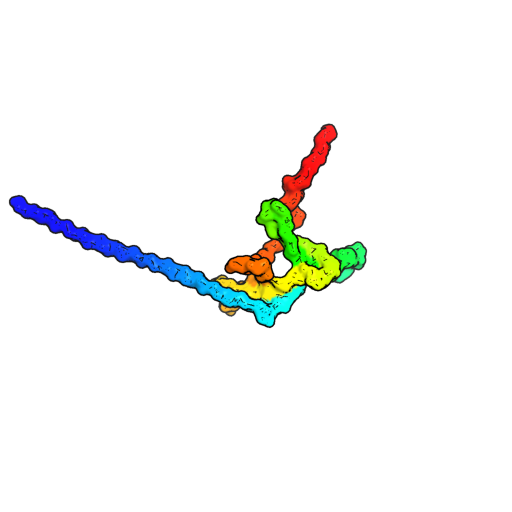.44 92 PHE A C 1
ATOM 709 O O . PHE A 1 92 ? 8.929 6.136 -6.301 1.00 88.44 92 PHE A O 1
ATOM 716 N N . ASN A 1 93 ? 9.115 4.079 -7.208 1.00 88.38 93 ASN A N 1
ATOM 717 C CA . ASN A 1 93 ? 7.706 3.720 -7.109 1.00 88.38 93 ASN A CA 1
ATOM 718 C C . ASN A 1 93 ? 7.495 2.736 -5.958 1.00 88.38 93 ASN A C 1
ATOM 720 O O . ASN A 1 93 ? 8.257 1.776 -5.816 1.00 88.38 93 ASN A O 1
ATOM 724 N N . GLN A 1 94 ? 6.418 2.943 -5.200 1.00 91.06 94 GLN A N 1
ATOM 725 C CA . GLN A 1 94 ? 5.858 1.923 -4.319 1.00 91.06 94 GLN A CA 1
ATOM 726 C C . GLN A 1 94 ? 5.161 0.871 -5.181 1.00 91.06 94 GLN A C 1
ATOM 728 O O . GLN A 1 94 ? 4.176 1.184 -5.854 1.00 91.06 94 GLN A O 1
ATOM 733 N N . LEU A 1 95 ? 5.659 -0.361 -5.136 1.00 90.06 95 LEU A N 1
ATOM 734 C CA . LEU A 1 95 ? 5.154 -1.482 -5.920 1.00 90.06 95 LEU A CA 1
ATOM 735 C C . LEU A 1 95 ? 4.705 -2.643 -5.028 1.00 90.06 95 LEU A C 1
ATOM 737 O O . LEU A 1 95 ? 5.154 -2.770 -3.886 1.00 90.06 95 LEU A O 1
ATOM 741 N N . PHE A 1 96 ? 3.842 -3.489 -5.581 1.00 88.88 96 PHE A N 1
ATOM 742 C CA . PHE A 1 96 ? 3.363 -4.736 -4.990 1.00 88.88 96 PHE A CA 1
ATOM 743 C C . PHE A 1 96 ? 3.391 -5.850 -6.037 1.00 88.88 96 PHE A C 1
ATOM 745 O O . PHE A 1 96 ? 2.997 -5.634 -7.186 1.00 88.88 96 PHE A O 1
ATOM 752 N N . ASP A 1 97 ? 3.829 -7.042 -5.641 1.00 87.25 97 ASP A N 1
ATOM 753 C CA . ASP A 1 97 ? 3.719 -8.243 -6.466 1.00 87.25 97 ASP A CA 1
ATOM 754 C C . ASP A 1 97 ? 2.458 -9.019 -6.061 1.00 87.25 97 ASP A C 1
ATOM 756 O O . ASP A 1 97 ? 2.351 -9.513 -4.939 1.00 87.25 97 ASP A O 1
ATOM 760 N N . LEU A 1 98 ? 1.481 -9.077 -6.970 1.00 84.38 98 LEU A N 1
ATOM 761 C CA . LEU A 1 98 ? 0.213 -9.794 -6.785 1.00 84.38 98 LEU A CA 1
ATOM 762 C C . LEU A 1 98 ? 0.187 -11.146 -7.517 1.00 84.38 98 LEU A C 1
ATOM 764 O O . LEU A 1 98 ? -0.886 -11.717 -7.701 1.00 84.38 98 LEU A O 1
ATOM 768 N N . GLY A 1 99 ? 1.339 -11.648 -7.974 1.00 82.38 99 GLY A N 1
ATOM 769 C CA . GLY A 1 99 ? 1.440 -12.900 -8.732 1.00 82.38 99 GLY A CA 1
ATOM 770 C C . GLY A 1 99 ? 1.067 -12.772 -10.213 1.00 82.38 99 GLY A C 1
ATOM 771 O O . GLY A 1 99 ? 0.791 -13.775 -10.868 1.00 82.38 99 GLY A O 1
ATOM 772 N N . GLY A 1 100 ? 1.030 -11.546 -10.743 1.00 79.19 100 GLY A N 1
ATOM 773 C CA . GLY A 1 100 ? 0.788 -11.261 -12.160 1.00 79.19 100 GLY A CA 1
ATOM 774 C C . GLY A 1 100 ? 2.079 -11.079 -12.966 1.00 79.19 100 GLY A C 1
ATOM 775 O O . GLY A 1 100 ? 3.180 -11.094 -12.429 1.00 79.19 100 GLY A O 1
ATOM 776 N N . SER A 1 101 ? 1.952 -10.845 -14.277 1.00 81.00 101 SER A N 1
ATOM 777 C CA . SER A 1 101 ? 3.107 -10.588 -15.159 1.00 81.00 101 SER A CA 1
ATOM 778 C C . SER A 1 101 ? 3.791 -9.234 -14.923 1.00 81.00 101 SER A C 1
ATOM 780 O O . SER A 1 101 ? 4.896 -9.018 -15.415 1.00 81.00 101 SER A O 1
ATOM 782 N N . PHE A 1 102 ? 3.137 -8.321 -14.199 1.00 80.56 102 PHE A N 1
ATOM 783 C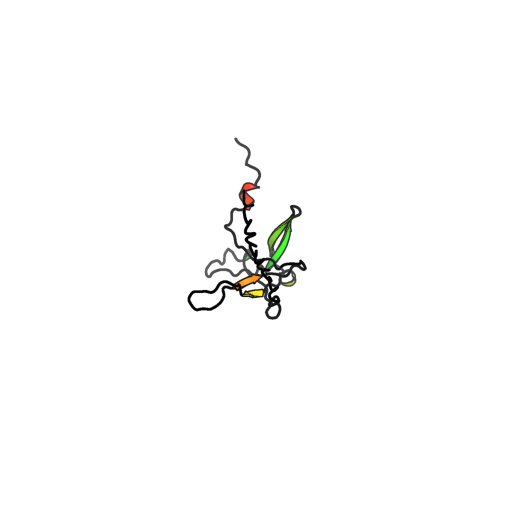 CA . PHE A 1 102 ? 3.634 -6.981 -13.896 1.00 80.56 102 PHE A CA 1
ATOM 784 C C . PHE A 1 102 ? 3.336 -6.616 -12.435 1.00 80.56 102 PHE A C 1
ATOM 786 O O . PHE A 1 102 ? 2.294 -7.025 -11.911 1.00 80.56 102 PHE A O 1
ATOM 793 N N . PRO A 1 103 ? 4.209 -5.826 -11.783 1.00 86.81 103 PRO A N 1
ATOM 794 C CA . PRO A 1 103 ? 3.934 -5.292 -10.456 1.00 86.81 103 PRO A CA 1
ATOM 795 C C . PRO A 1 103 ? 2.839 -4.218 -10.504 1.00 86.81 103 PRO A C 1
ATOM 797 O O . PRO A 1 103 ? 2.671 -3.516 -11.503 1.00 86.81 103 PRO A O 1
ATOM 800 N N . TRP A 1 104 ? 2.151 -4.034 -9.382 1.00 85.88 104 TRP A N 1
ATOM 801 C CA . TRP A 1 104 ? 1.106 -3.027 -9.207 1.00 85.88 104 TRP A CA 1
ATOM 802 C C . TRP A 1 104 ? 1.644 -1.810 -8.462 1.00 85.88 104 TRP A C 1
ATOM 804 O O . TRP A 1 104 ? 2.285 -1.954 -7.424 1.00 85.88 104 TRP A O 1
ATOM 814 N N . GLY A 1 105 ? 1.393 -0.612 -8.990 1.00 86.44 105 GLY A N 1
ATOM 815 C CA . GLY A 1 105 ? 1.788 0.646 -8.356 1.00 86.44 105 GLY A CA 1
ATOM 816 C C . GLY A 1 105 ? 0.743 1.167 -7.372 1.00 86.44 105 GLY A C 1
ATOM 817 O O . GLY A 1 105 ? -0.456 1.008 -7.598 1.00 86.44 105 GLY A O 1
ATOM 818 N N . LEU A 1 106 ? 1.192 1.828 -6.302 1.00 85.88 106 LEU A N 1
ATOM 819 C CA . LEU A 1 106 ? 0.300 2.559 -5.399 1.00 85.88 106 LEU A CA 1
ATOM 820 C C . LEU A 1 106 ? -0.037 3.939 -5.968 1.00 85.88 106 LEU A C 1
ATOM 822 O O . LEU A 1 106 ? 0.858 4.756 -6.182 1.00 85.88 106 LEU A O 1
ATOM 826 N N . ILE A 1 107 ? -1.326 4.231 -6.115 1.00 79.81 107 ILE A N 1
ATOM 827 C CA . ILE A 1 107 ? -1.827 5.580 -6.382 1.00 79.81 107 ILE A CA 1
ATOM 828 C C . ILE A 1 107 ? -2.773 5.944 -5.243 1.00 79.81 107 ILE A C 1
ATOM 830 O O . ILE A 1 107 ? -3.813 5.315 -5.071 1.00 79.81 107 ILE A O 1
ATOM 834 N N . ILE A 1 108 ? -2.409 6.960 -4.460 1.00 72.06 108 ILE A N 1
ATOM 835 C CA . ILE A 1 108 ? -3.311 7.548 -3.466 1.00 72.06 108 ILE A CA 1
ATOM 836 C C . ILE A 1 108 ? -4.035 8.692 -4.166 1.00 72.06 108 ILE A C 1
ATOM 838 O O . ILE A 1 108 ? -3.478 9.775 -4.343 1.00 72.06 108 ILE A O 1
ATOM 842 N N . ALA A 1 109 ? -5.249 8.414 -4.623 1.00 68.94 109 ALA A N 1
A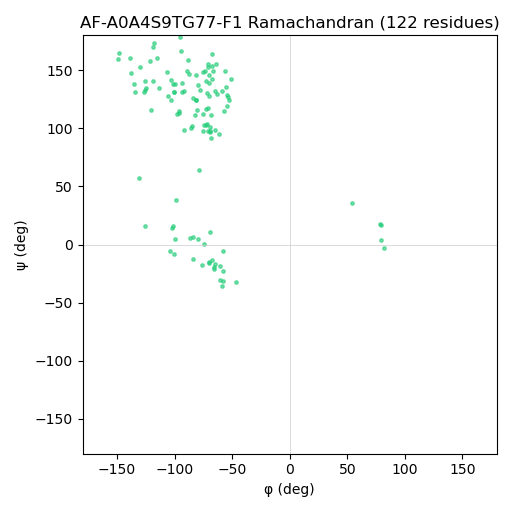TOM 843 C CA . ALA A 1 109 ? -6.113 9.408 -5.233 1.00 68.94 109 ALA A CA 1
ATOM 844 C C . ALA A 1 109 ? -6.970 10.121 -4.173 1.00 68.94 109 ALA A C 1
ATOM 846 O O . ALA A 1 109 ? -7.165 9.610 -3.069 1.00 68.94 109 ALA A O 1
ATOM 847 N N . ASP A 1 110 ? -7.465 11.315 -4.504 1.00 61.78 110 ASP A N 1
ATOM 848 C CA . ASP A 1 110 ? -8.307 12.107 -3.602 1.00 61.78 110 ASP A CA 1
ATOM 849 C C . ASP A 1 110 ? -9.646 11.400 -3.293 1.00 61.78 110 ASP A C 1
ATOM 851 O O . ASP A 1 110 ? -10.131 10.573 -4.069 1.00 61.78 110 ASP A O 1
ATOM 855 N N . VAL A 1 111 ? -10.244 11.729 -2.145 1.00 57.19 111 VAL A N 1
ATOM 856 C CA . VAL A 1 111 ? -11.185 10.901 -1.357 1.00 57.19 111 VAL A CA 1
ATOM 857 C C . VAL A 1 111 ? -12.569 10.670 -1.994 1.00 57.19 111 VAL A C 1
ATOM 859 O O . VAL A 1 111 ? -13.473 10.175 -1.332 1.00 57.19 111 VAL A O 1
ATOM 862 N N . ASN A 1 112 ? -12.773 11.015 -3.266 1.00 60.69 112 ASN A N 1
ATOM 863 C CA . ASN A 1 112 ? -14.104 11.087 -3.878 1.00 60.69 112 ASN A CA 1
ATOM 864 C C . ASN A 1 112 ? -14.279 10.261 -5.165 1.00 60.69 112 ASN A C 1
ATOM 866 O O . ASN A 1 112 ? -15.252 10.458 -5.886 1.00 60.69 112 ASN A O 1
ATOM 870 N N . PHE A 1 113 ? -13.380 9.319 -5.466 1.00 57.75 113 PHE A N 1
ATOM 871 C CA . PHE A 1 113 ? -13.482 8.496 -6.685 1.00 57.75 113 PHE A CA 1
ATOM 872 C C . PHE A 1 113 ? -14.765 7.647 -6.763 1.00 57.75 113 PHE A C 1
ATOM 874 O O . PHE A 1 113 ? -15.282 7.419 -7.856 1.00 57.75 113 PHE A O 1
ATOM 881 N N . TYR A 1 114 ? -15.305 7.218 -5.617 1.00 57.66 114 TYR A N 1
ATOM 882 C CA . TYR A 1 114 ? -16.495 6.363 -5.559 1.00 57.66 114 TYR A CA 1
ATOM 883 C C . TYR A 1 114 ? -17.805 7.089 -5.237 1.00 57.66 114 TYR A C 1
ATOM 885 O O . TYR A 1 114 ? -18.857 6.477 -5.382 1.00 57.66 114 TYR A O 1
ATOM 893 N N . SER A 1 115 ? -17.804 8.376 -4.872 1.00 60.28 115 SER A N 1
ATOM 894 C CA . SER A 1 115 ? -19.075 9.089 -4.627 1.00 60.28 115 SER A CA 1
ATOM 895 C C . SER A 1 115 ? -19.922 9.245 -5.892 1.00 60.28 115 SER A C 1
ATOM 897 O O . SER A 1 115 ? -21.136 9.388 -5.812 1.00 60.28 115 SER A O 1
ATOM 899 N N . ALA A 1 116 ? -19.314 9.114 -7.075 1.00 58.38 116 ALA A N 1
ATOM 900 C CA . ALA A 1 116 ? -20.039 9.006 -8.340 1.00 58.38 116 ALA A CA 1
ATOM 901 C C . ALA A 1 116 ? -20.891 7.721 -8.464 1.00 58.38 116 ALA A C 1
ATOM 903 O O . ALA A 1 116 ? -21.757 7.651 -9.335 1.00 58.38 116 ALA A O 1
ATOM 904 N N . TRP A 1 117 ? -20.641 6.715 -7.621 1.00 55.59 117 TRP A N 1
ATOM 905 C CA . TRP A 1 117 ? -21.336 5.424 -7.593 1.00 55.59 117 TRP A CA 1
ATOM 906 C C . TRP A 1 117 ? -22.338 5.322 -6.438 1.00 55.59 117 TRP A C 1
ATOM 908 O O . TRP A 1 117 ? -23.072 4.336 -6.355 1.00 55.59 117 TRP A O 1
ATOM 918 N N . GLU A 1 118 ? -22.385 6.319 -5.547 1.00 57.75 118 GLU A N 1
ATOM 919 C CA . GLU A 1 118 ? -23.429 6.385 -4.531 1.00 57.75 118 GLU A CA 1
ATOM 920 C C . GLU A 1 118 ? -24.788 6.591 -5.222 1.00 57.75 118 GLU A C 1
ATOM 922 O O . GLU A 1 118 ? -24.915 7.453 -6.101 1.00 57.75 118 GLU A O 1
ATOM 927 N N . PRO A 1 119 ? -25.823 5.807 -4.866 1.00 63.00 119 PRO A N 1
ATOM 928 C CA . PRO A 1 119 ? -27.166 6.038 -5.370 1.00 63.00 119 PRO A CA 1
ATOM 929 C C . PRO A 1 119 ? -27.574 7.482 -5.086 1.00 63.00 119 PRO A C 1
ATOM 931 O O . PRO A 1 119 ? -27.502 7.940 -3.945 1.00 63.00 119 PRO A O 1
ATOM 934 N N . ARG A 1 120 ? -28.006 8.202 -6.127 1.00 56.12 120 ARG A N 1
ATOM 935 C CA . ARG A 1 120 ? -28.509 9.570 -5.979 1.00 56.12 120 ARG A CA 1
ATOM 936 C C . ARG A 1 120 ? -29.631 9.554 -4.921 1.00 56.12 120 ARG A C 1
ATOM 938 O O . ARG A 1 120 ? -30.542 8.732 -5.062 1.00 56.12 120 ARG A O 1
ATOM 945 N N . PRO A 1 121 ? -29.589 10.418 -3.887 1.00 61.62 121 PRO A N 1
ATOM 946 C CA . PRO A 1 121 ? -30.682 10.501 -2.930 1.00 61.62 121 PRO A CA 1
ATOM 947 C C . PRO A 1 121 ? -32.003 10.787 -3.664 1.00 61.62 121 PRO A C 1
ATOM 949 O O . PRO A 1 121 ? -31.972 11.436 -4.720 1.00 61.62 121 PRO A O 1
ATOM 952 N N . PRO A 1 122 ? -33.152 10.310 -3.150 1.00 57.59 122 PRO A N 1
ATOM 953 C CA . PRO A 1 122 ? -34.444 10.616 -3.745 1.00 57.59 122 PRO A CA 1
ATOM 954 C C . PRO A 1 122 ? -34.617 12.133 -3.832 1.00 57.59 122 PRO A C 1
ATOM 956 O O . PRO A 1 122 ? -34.289 12.851 -2.890 1.00 57.59 122 PRO A O 1
ATOM 959 N N . VAL A 1 123 ? -35.098 12.612 -4.977 1.00 62.91 123 VAL A N 1
ATOM 960 C CA . VAL A 1 123 ? -35.543 14.000 -5.112 1.00 62.91 123 VAL A CA 1
ATOM 961 C C . VAL A 1 123 ? -36.841 14.108 -4.310 1.00 62.91 123 VAL A C 1
ATOM 963 O O . VAL A 1 123 ? -37.781 13.373 -4.615 1.00 62.91 123 VAL A O 1
ATOM 966 N N . GLU A 1 124 ? -36.849 14.938 -3.263 1.00 52.81 124 GLU A N 1
ATOM 967 C CA . GLU A 1 124 ? -38.074 15.336 -2.548 1.00 52.81 124 GLU A CA 1
ATOM 968 C C . GLU A 1 124 ? -38.995 16.182 -3.437 1.00 52.81 124 GLU A C 1
ATOM 970 O O . GLU A 1 124 ? -38.472 17.012 -4.222 1.00 52.81 124 GLU A O 1
#

Sequence (124 aa):
MRPPTMHLRTIFSVFALVANALASLNTSREYQLHTQLKPGQGSKKRFDNLWLVASHTGAGLNDAVLYTNQSSGIKGFMNATNITQPNGQPYFNQLFDLGGSFPWGLIIADVNFYSAWEPRPPVE

Mean predicted aligned error: 13.73 Å

pLDDT: mean 75.39, std 18.87, range [37.84, 96.0]

Foldseek 3Di:
DDDDDDDDDDDPDDPPPPPPPPPPDPPVDKDWDADDDDPPPVVVVVRHGWTWAWDQDPVRDIDIDTHNDPVRHFIWDWDFDPDADPVRHGDIFTWGDPPDPDTDTDDDDDDCPCVVVPPDPDDD

Radius of gyration: 25.53 Å; Cα contacts (8 Å, |Δi|>4): 140; chains: 1; bounding box: 59×30×98 Å